Protein AF-A0A934BAA6-F1 (afdb_monomer)

Nearest PDB structures (foldseek):
  7cgo-assembly1_AO  TM=7.296E-01  e=4.699E-05  Salmonella enterica subsp. enterica serovar Typhimurium str. LT2
  7clr-assembly1_d  TM=7.150E-01  e=9.050E-05  Salmonella enterica subsp. enterica serovar Typhimurium
  7nvg-assembly1_W3  TM=7.263E-01  e=4.922E-04  Salmonella enterica subsp. enterica serovar Typhimurium

Solvent-accessible surface area (backbone atoms only — not comparable to full-atom values): 6559 Å² total; per-residue (Å²): 135,86,81,78,82,79,80,80,86,75,89,81,89,81,88,81,66,66,44,78,79,45,72,46,98,89,63,33,32,33,35,44,25,68,48,81,45,76,57,97,88,33,51,30,39,37,37,40,35,31,35,35,50,69,86,60,47,47,100,85,75,47,64,60,77,87,63,36,45,81,60,44,76,46,80,48,63,66,64,81,79,80,76,77,78,74,88,50,67,77,67,61,53,60,66,73,75,57,90,122

Sequence (100 aa):
SGKGDYESNRNINLELTAVVTEMLANGNLIIEGNRDVNVNGEKYTIKLSGIIRPIDINLDNEVQSTSIANANITLEGKGFLTRAGKRGWWHRIREVVWPF

pLDDT: mean 78.59, std 19.63, range [40.53, 97.56]

Mean predicted aligned error: 12.47 Å

Secondary structure (DSSP, 8-state):
------------------EEEEE-TTS-EEEEEEEEEEETTEEEEEEEEEEE-GGG--TTS---GGG-EEEEEEEEE--STTSSS-S-HHHHHHHHH---

Radius of gyration: 23.13 Å; Cα contacts (8 Å, |Δi|>4): 126; chains: 1; bounding box: 78×32×42 Å

Foldseek 3Di:
DDDPPPPPPDDDDDDWDWDFPDQDPVRKTWIKTWDWDADPNKIKIKIWIFIAHPVQQDPVRDHDPVRGHPIDIDIDIPDPPVPPPPPDPVVVVVVVPDPD

Structure (mmCIF, N/CA/C/O backbone):
data_AF-A0A934BAA6-F1
#
_entry.id   AF-A0A934BAA6-F1
#
loop_
_atom_site.group_PDB
_atom_site.id
_atom_site.type_symbol
_atom_site.label_atom_id
_atom_site.label_alt_id
_atom_site.label_comp_id
_atom_site.label_asym_id
_atom_site.label_entity_id
_atom_site.label_seq_id
_atom_site.pdbx_PDB_ins_code
_atom_site.Cartn_x
_atom_site.Cartn_y
_atom_site.Cartn_z
_atom_site.occupancy
_atom_site.B_iso_or_equiv
_atom_site.auth_seq_id
_atom_site.auth_comp_id
_atom_site.auth_asym_id
_atom_site.auth_atom_id
_atom_site.pdbx_PDB_model_num
ATOM 1 N N . SER A 1 1 ? 32.592 24.183 -11.578 1.00 40.53 1 SER A N 1
ATOM 2 C CA . SER A 1 1 ? 31.860 23.232 -10.722 1.00 40.53 1 SER A CA 1
ATOM 3 C C . SER A 1 1 ? 30.449 23.071 -11.252 1.00 40.53 1 SER A C 1
ATOM 5 O O . SER A 1 1 ? 29.625 23.943 -11.022 1.00 40.53 1 SER A O 1
ATOM 7 N N . GLY A 1 2 ? 30.192 22.034 -12.052 1.00 43.03 2 GLY A N 1
ATOM 8 C CA . GLY A 1 2 ? 28.853 21.765 -12.581 1.00 43.03 2 GLY A CA 1
ATOM 9 C C . GLY A 1 2 ? 28.024 21.050 -11.522 1.00 43.03 2 GLY A C 1
ATOM 10 O O . GLY A 1 2 ? 28.218 19.858 -11.307 1.00 43.03 2 GLY A O 1
ATOM 11 N N . LYS A 1 3 ? 27.153 21.778 -10.824 1.00 43.94 3 LYS A N 1
ATOM 12 C CA . LYS A 1 3 ? 26.106 21.168 -10.002 1.00 43.94 3 LYS A CA 1
ATOM 13 C C . LYS A 1 3 ? 24.980 20.765 -10.950 1.00 43.94 3 LYS A C 1
ATOM 15 O O . LYS A 1 3 ? 24.278 21.623 -11.469 1.00 43.94 3 LYS A O 1
ATOM 20 N N . GLY A 1 4 ? 24.902 19.477 -11.265 1.00 44.53 4 GLY A N 1
ATOM 21 C CA . GLY A 1 4 ? 23.752 18.898 -11.947 1.00 44.53 4 GLY A CA 1
ATOM 22 C C . GLY A 1 4 ? 22.730 18.493 -10.899 1.00 44.53 4 GLY A C 1
ATOM 23 O O . GLY A 1 4 ? 22.785 17.368 -10.412 1.00 44.53 4 GLY A O 1
ATOM 24 N N . ASP A 1 5 ? 21.842 19.410 -10.531 1.00 49.66 5 ASP A N 1
ATOM 25 C CA . ASP A 1 5 ? 20.633 19.079 -9.780 1.00 49.66 5 ASP A CA 1
ATOM 26 C C . ASP A 1 5 ? 19.653 18.411 -10.755 1.00 49.66 5 ASP A C 1
ATOM 28 O O . ASP A 1 5 ? 18.913 19.063 -11.487 1.00 49.66 5 ASP A O 1
ATOM 32 N N . TYR A 1 6 ? 19.723 17.081 -10.845 1.00 49.88 6 TYR A N 1
ATOM 33 C CA . TYR A 1 6 ? 18.760 16.279 -11.597 1.00 49.88 6 TYR A CA 1
ATOM 34 C C . TYR A 1 6 ? 17.538 16.008 -10.709 1.00 49.88 6 TYR A C 1
ATOM 36 O O . TYR A 1 6 ? 17.389 14.919 -10.157 1.00 49.88 6 TYR A O 1
ATOM 44 N N . GLU A 1 7 ? 16.650 16.992 -10.567 1.00 51.47 7 GLU A N 1
ATOM 45 C CA . GLU A 1 7 ? 15.307 16.756 -10.027 1.00 51.47 7 GLU A CA 1
ATOM 46 C C . GLU A 1 7 ? 14.435 16.098 -11.105 1.00 51.47 7 GLU A C 1
ATOM 48 O O . GLU A 1 7 ? 13.830 16.747 -11.957 1.00 51.47 7 GLU A O 1
ATOM 53 N N . SER A 1 8 ? 14.377 14.766 -11.095 1.00 57.66 8 SER A N 1
ATOM 54 C CA . SER A 1 8 ? 13.406 14.024 -11.900 1.00 57.66 8 SER A CA 1
ATOM 55 C C . SER A 1 8 ? 12.045 14.049 -11.202 1.00 57.66 8 SER A C 1
ATOM 57 O O . SER A 1 8 ? 11.720 13.131 -10.451 1.00 57.66 8 SER A O 1
ATOM 59 N N . ASN A 1 9 ? 11.226 15.068 -11.471 1.00 56.28 9 ASN A N 1
ATOM 60 C CA . ASN A 1 9 ? 9.846 15.112 -10.990 1.00 56.28 9 ASN A CA 1
ATOM 61 C C . ASN A 1 9 ? 8.981 14.113 -11.784 1.00 56.28 9 ASN A C 1
ATOM 63 O O . ASN A 1 9 ? 8.553 14.390 -12.907 1.00 56.28 9 ASN A O 1
ATOM 67 N N . ARG A 1 10 ? 8.784 12.907 -11.241 1.00 61.31 10 ARG A N 1
ATOM 68 C CA . ARG A 1 10 ? 7.996 11.845 -11.878 1.00 61.31 10 ARG A CA 1
ATOM 69 C C . ARG A 1 10 ? 6.658 11.715 -11.161 1.00 61.31 10 ARG A C 1
ATOM 71 O O . ARG A 1 10 ? 6.579 11.105 -10.101 1.00 61.31 10 ARG A O 1
ATOM 78 N N . ASN A 1 11 ? 5.607 12.262 -11.765 1.00 68.00 11 ASN A N 1
ATOM 79 C CA . ASN A 1 11 ? 4.239 12.063 -11.296 1.00 68.00 11 ASN A CA 1
ATOM 80 C C . ASN A 1 11 ? 3.784 10.647 -11.656 1.00 68.00 11 ASN A C 1
ATOM 82 O O . ASN A 1 11 ? 3.771 10.269 -12.828 1.00 68.00 11 ASN A O 1
ATOM 86 N N . ILE A 1 12 ? 3.435 9.862 -10.642 1.00 69.50 12 ILE A N 1
ATOM 87 C CA . ILE A 1 12 ? 2.998 8.475 -10.785 1.00 69.50 12 ILE A CA 1
ATOM 88 C C . ILE A 1 12 ? 1.565 8.400 -10.260 1.00 69.50 12 ILE A C 1
ATOM 90 O O . ILE A 1 12 ? 1.345 8.520 -9.060 1.00 69.50 12 ILE A O 1
ATOM 94 N N . ASN A 1 13 ? 0.599 8.222 -11.165 1.00 80.62 13 ASN A N 1
ATOM 95 C CA . ASN A 1 13 ? -0.793 7.948 -10.81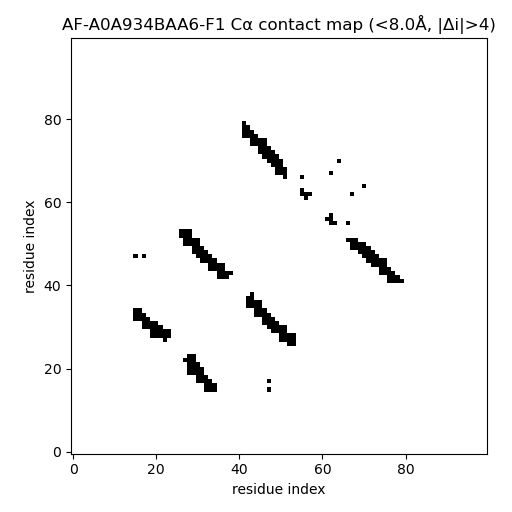2 1.00 80.62 13 ASN A CA 1
ATOM 96 C C . ASN A 1 13 ? -1.073 6.471 -11.083 1.00 80.62 13 ASN A C 1
ATOM 98 O O . ASN A 1 13 ? -0.990 6.036 -12.232 1.00 80.62 13 ASN A O 1
ATOM 102 N N . LEU A 1 14 ? -1.323 5.693 -10.033 1.00 81.19 14 LEU A N 1
ATOM 103 C CA . LEU A 1 14 ? -1.486 4.247 -10.123 1.00 81.19 14 LEU A CA 1
ATOM 104 C C . LEU A 1 14 ? -2.553 3.772 -9.148 1.00 81.19 14 LEU A C 1
ATOM 106 O O . LEU A 1 14 ? -2.607 4.217 -8.005 1.00 81.19 14 LEU A O 1
ATOM 110 N N . GLU A 1 15 ? -3.323 2.792 -9.598 1.00 88.56 15 GLU A N 1
ATOM 111 C CA . GLU A 1 15 ? -4.200 1.991 -8.754 1.00 88.56 15 GLU A CA 1
ATOM 112 C C . GLU A 1 15 ? -3.492 0.684 -8.403 1.00 88.56 15 GLU A C 1
ATOM 114 O O . GLU A 1 15 ? -2.845 0.055 -9.250 1.00 88.56 15 GLU A O 1
ATOM 119 N N . LEU A 1 16 ? -3.588 0.279 -7.141 1.00 90.44 16 LEU A N 1
ATOM 120 C CA . LEU A 1 16 ? -2.924 -0.900 -6.599 1.00 90.44 16 LEU A CA 1
ATOM 121 C C . LEU A 1 16 ? -3.960 -1.769 -5.901 1.00 90.44 16 LEU A C 1
ATOM 123 O O . LEU A 1 16 ? -4.820 -1.273 -5.182 1.00 90.44 16 LEU A O 1
ATOM 127 N N . THR A 1 17 ? -3.849 -3.076 -6.101 1.00 93.31 17 THR A N 1
ATOM 128 C CA . THR A 1 17 ? -4.665 -4.049 -5.379 1.00 93.31 17 THR A CA 1
ATOM 129 C C . THR A 1 17 ? -3.918 -4.439 -4.112 1.00 93.31 17 THR A C 1
ATOM 131 O O . THR A 1 17 ? -2.709 -4.680 -4.158 1.00 93.31 17 THR A O 1
ATOM 134 N N . ALA A 1 18 ? -4.630 -4.501 -2.993 1.00 94.75 18 ALA A N 1
ATOM 135 C CA . ALA A 1 18 ? -4.084 -4.900 -1.707 1.00 94.75 18 ALA A CA 1
ATOM 136 C C . ALA A 1 18 ? -4.951 -5.992 -1.079 1.00 94.75 18 ALA A C 1
ATOM 138 O O . ALA A 1 18 ? -6.123 -6.153 -1.422 1.00 94.75 18 ALA A O 1
ATOM 139 N N . VAL A 1 19 ? -4.357 -6.740 -0.161 1.00 96.12 19 VAL A N 1
ATOM 140 C CA . VAL A 1 19 ? -5.028 -7.737 0.665 1.00 96.12 19 VAL A CA 1
ATOM 141 C C . VAL A 1 19 ? -4.962 -7.306 2.120 1.00 96.12 19 VAL A C 1
ATOM 143 O O . VAL A 1 19 ? -4.003 -6.663 2.542 1.00 96.12 19 VAL A O 1
ATOM 146 N N . VAL A 1 20 ? -5.983 -7.666 2.891 1.00 96.81 20 VAL A N 1
ATOM 147 C CA . VAL A 1 20 ? -5.968 -7.490 4.344 1.00 96.81 20 VAL A CA 1
ATOM 148 C C . VAL A 1 20 ? -5.113 -8.598 4.947 1.00 96.81 20 VAL A C 1
ATOM 150 O O . VAL A 1 20 ? -5.398 -9.776 4.734 1.00 96.81 20 VAL A O 1
ATOM 153 N N . THR A 1 21 ? -4.071 -8.230 5.683 1.00 95.62 21 THR A N 1
ATOM 154 C CA . THR A 1 21 ? -3.148 -9.183 6.315 1.00 95.62 21 THR A CA 1
ATOM 155 C C . THR A 1 21 ? -3.461 -9.404 7.786 1.00 95.62 21 THR A C 1
ATOM 157 O O . THR A 1 21 ? -3.283 -10.511 8.289 1.00 95.62 21 THR A O 1
ATOM 160 N N . GLU A 1 22 ? -3.988 -8.384 8.465 1.00 94.88 22 GLU A N 1
ATOM 161 C CA . GLU A 1 22 ? -4.328 -8.447 9.884 1.00 94.88 22 GLU A CA 1
ATOM 162 C C . GLU A 1 22 ? -5.470 -7.481 10.230 1.00 94.88 22 GLU A C 1
ATOM 164 O O . GLU A 1 22 ? -5.636 -6.435 9.602 1.00 94.88 22 GLU A O 1
ATOM 169 N N . MET A 1 23 ? -6.241 -7.815 11.267 1.00 96.62 23 MET A N 1
ATOM 170 C CA . MET A 1 23 ? -7.164 -6.896 11.931 1.00 96.62 23 MET A CA 1
ATOM 171 C C . MET A 1 23 ? -6.594 -6.516 13.301 1.00 96.62 23 MET A C 1
ATOM 173 O O . MET A 1 23 ? -6.365 -7.374 14.150 1.00 96.62 23 MET A O 1
ATOM 177 N N . LEU A 1 24 ? -6.395 -5.220 13.520 1.00 95.88 24 LEU A N 1
ATOM 178 C CA . LEU A 1 24 ? -5.934 -4.658 14.784 1.00 95.88 24 LEU A CA 1
ATOM 179 C C . LEU A 1 24 ? -7.020 -4.764 15.863 1.00 95.88 24 LEU A C 1
ATOM 181 O O . LEU A 1 24 ? -8.214 -4.802 15.572 1.00 95.88 24 LEU A O 1
ATOM 185 N N . ALA A 1 25 ? -6.617 -4.709 17.136 1.00 95.81 25 ALA A N 1
ATOM 186 C CA . ALA A 1 25 ? -7.534 -4.801 18.281 1.00 95.81 25 ALA A CA 1
ATOM 187 C C . ALA A 1 25 ? -8.638 -3.721 18.303 1.00 95.81 25 ALA A C 1
ATOM 189 O O . ALA A 1 25 ? -9.672 -3.903 18.938 1.00 95.81 25 ALA A O 1
ATOM 190 N N . ASN A 1 26 ? -8.428 -2.596 17.615 1.00 94.81 26 ASN A N 1
ATOM 191 C CA . ASN A 1 26 ? -9.408 -1.517 17.470 1.00 94.81 26 ASN A CA 1
ATOM 192 C C . ASN A 1 26 ? -10.353 -1.692 16.262 1.00 94.81 26 ASN A C 1
ATOM 194 O O . ASN A 1 26 ? -11.185 -0.821 16.024 1.00 94.81 26 ASN A O 1
ATOM 198 N N . GLY A 1 27 ? -10.215 -2.777 15.493 1.00 94.69 27 GLY A N 1
ATOM 199 C CA . GLY A 1 27 ? -11.009 -3.070 14.298 1.00 94.69 27 GLY A CA 1
ATOM 200 C C . GLY A 1 27 ? -10.463 -2.482 12.993 1.00 94.69 27 GLY A C 1
ATOM 201 O O . GLY A 1 27 ? -11.060 -2.701 11.941 1.00 94.69 27 GLY A O 1
ATOM 202 N N . ASN A 1 28 ? -9.339 -1.758 13.025 1.00 97.12 28 ASN A N 1
ATOM 203 C CA . ASN A 1 28 ? -8.669 -1.312 11.802 1.00 97.12 28 ASN A CA 1
ATOM 204 C C . ASN A 1 28 ? -7.969 -2.481 11.105 1.00 97.12 28 ASN A C 1
ATOM 206 O O . ASN A 1 28 ? -7.614 -3.474 11.734 1.00 97.12 28 ASN A O 1
ATOM 210 N N . LEU A 1 29 ? -7.733 -2.343 9.807 1.00 97.50 29 LEU A N 1
ATOM 211 C CA . LEU A 1 29 ? -7.179 -3.399 8.970 1.00 97.50 29 LEU A CA 1
ATOM 212 C C . LEU A 1 29 ? -5.783 -3.005 8.506 1.00 97.50 29 LEU A C 1
ATOM 214 O O . LEU A 1 29 ? -5.596 -1.901 7.995 1.00 97.50 29 LEU A O 1
ATOM 218 N N . ILE A 1 30 ? -4.817 -3.905 8.660 1.00 96.94 30 ILE A N 1
ATOM 219 C CA . ILE A 1 30 ? -3.526 -3.797 7.986 1.00 96.94 30 ILE A CA 1
ATOM 220 C C . ILE A 1 30 ? -3.704 -4.333 6.571 1.00 96.94 30 ILE A C 1
ATOM 222 O O . ILE A 1 30 ? -4.238 -5.427 6.378 1.00 96.94 30 ILE A O 1
ATOM 2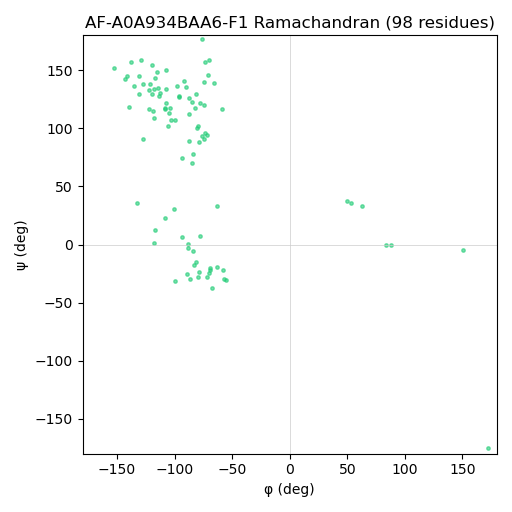26 N N . ILE A 1 31 ? -3.263 -3.552 5.591 1.00 96.75 31 ILE A N 1
ATOM 227 C CA . ILE A 1 31 ? -3.272 -3.938 4.186 1.00 96.75 31 ILE A CA 1
ATOM 228 C C . ILE A 1 31 ? -1.857 -4.009 3.637 1.00 96.75 31 ILE A C 1
ATOM 230 O O . ILE A 1 31 ? -1.009 -3.177 3.960 1.00 96.75 31 ILE A O 1
ATOM 234 N N . GLU A 1 32 ? -1.633 -4.978 2.758 1.00 96.44 32 GLU A N 1
ATOM 235 C CA . GLU A 1 32 ? -0.410 -5.104 1.977 1.00 96.44 32 GLU A CA 1
ATOM 236 C C . GLU A 1 32 ? -0.752 -5.426 0.523 1.00 96.44 32 GLU A C 1
ATOM 238 O O . GLU A 1 32 ? -1.620 -6.244 0.228 1.00 96.44 32 GLU A O 1
ATOM 243 N N . GLY A 1 33 ? -0.078 -4.769 -0.411 1.00 94.62 33 GLY A N 1
ATOM 244 C CA . GLY A 1 33 ? -0.269 -4.956 -1.842 1.00 94.62 33 GLY A CA 1
ATOM 245 C C . GLY A 1 33 ? 1.059 -4.901 -2.574 1.00 94.62 33 GLY A C 1
ATOM 246 O O . GLY A 1 33 ? 1.958 -4.143 -2.208 1.00 94.62 33 GLY A O 1
ATOM 247 N N . ASN A 1 34 ? 1.188 -5.698 -3.629 1.00 92.88 34 ASN A N 1
ATOM 248 C CA . ASN A 1 34 ? 2.307 -5.594 -4.553 1.00 92.88 34 ASN A CA 1
ATOM 249 C C . ASN A 1 34 ? 1.804 -5.569 -5.997 1.00 92.88 34 ASN A C 1
ATOM 251 O O . ASN A 1 34 ? 0.800 -6.195 -6.339 1.00 92.88 34 ASN A O 1
ATOM 255 N N . ARG A 1 35 ? 2.489 -4.802 -6.844 1.00 91.06 35 ARG A N 1
ATOM 256 C CA . ARG A 1 35 ? 2.233 -4.764 -8.281 1.00 91.06 35 ARG A CA 1
ATOM 257 C C . ARG A 1 35 ? 3.546 -4.695 -9.038 1.00 91.06 35 ARG A C 1
ATOM 259 O O . ARG A 1 35 ? 4.284 -3.716 -8.931 1.00 91.06 35 ARG A O 1
ATOM 266 N N . ASP A 1 36 ? 3.792 -5.716 -9.844 1.00 90.56 36 ASP A N 1
ATOM 267 C CA . ASP A 1 36 ? 4.892 -5.722 -10.796 1.00 90.56 36 ASP A CA 1
ATOM 268 C C . ASP A 1 36 ? 4.457 -5.032 -12.089 1.00 90.56 36 ASP A C 1
ATOM 270 O O . ASP A 1 36 ? 3.486 -5.429 -12.735 1.00 90.56 36 ASP A O 1
ATOM 274 N N . VAL A 1 37 ? 5.189 -3.995 -12.485 1.00 88.19 37 VAL A N 1
ATOM 275 C CA . VAL A 1 37 ? 4.992 -3.283 -13.747 1.00 88.19 37 VAL A CA 1
ATOM 276 C C . VAL A 1 37 ? 6.265 -3.343 -14.579 1.00 88.19 37 VAL A C 1
ATOM 278 O O . VAL A 1 37 ? 7.379 -3.199 -14.078 1.00 88.19 37 VAL A O 1
ATOM 281 N N . ASN A 1 38 ? 6.107 -3.575 -15.879 1.00 86.75 38 ASN A N 1
ATOM 282 C CA . ASN A 1 38 ? 7.205 -3.520 -16.834 1.00 86.75 38 ASN A CA 1
ATOM 283 C C . ASN A 1 38 ? 7.032 -2.273 -17.695 1.00 86.75 38 ASN A C 1
ATOM 285 O O . ASN A 1 38 ? 6.049 -2.155 -18.424 1.00 86.75 38 ASN A O 1
ATOM 289 N N . VAL A 1 39 ? 7.981 -1.347 -17.600 1.00 82.56 39 VAL A N 1
ATOM 290 C CA . VAL A 1 39 ? 7.968 -0.098 -18.360 1.00 82.56 39 VAL A CA 1
ATOM 291 C C . VAL A 1 39 ? 9.247 -0.044 -19.177 1.00 82.56 39 VAL A C 1
ATOM 293 O O . VAL A 1 39 ? 10.339 -0.010 -18.621 1.00 82.56 39 VAL A O 1
ATOM 296 N N . ASN A 1 40 ? 9.122 -0.051 -20.506 1.00 82.12 40 ASN A N 1
ATOM 297 C CA . ASN A 1 40 ? 10.256 0.032 -21.435 1.00 82.12 40 ASN A CA 1
ATOM 298 C C . ASN A 1 40 ? 11.360 -1.018 -21.185 1.00 82.12 40 ASN A C 1
ATOM 300 O O . ASN A 1 40 ? 12.544 -0.742 -21.367 1.00 82.12 40 ASN A O 1
ATOM 304 N N . GLY A 1 41 ? 10.983 -2.231 -20.768 1.00 80.94 41 GLY A N 1
ATOM 305 C CA . GLY A 1 41 ? 11.926 -3.318 -20.492 1.00 80.94 41 GLY A CA 1
ATOM 306 C C . GLY A 1 41 ? 12.556 -3.270 -19.099 1.00 80.94 41 GLY A C 1
ATOM 307 O O . GLY A 1 41 ? 13.330 -4.164 -18.755 1.00 80.94 41 GLY A O 1
ATOM 308 N N . GLU A 1 42 ? 12.212 -2.277 -18.282 1.00 78.19 42 GLU A N 1
ATOM 309 C CA . GLU A 1 42 ? 12.585 -2.209 -16.875 1.00 78.19 42 GLU A CA 1
ATOM 310 C C . GLU A 1 42 ? 11.451 -2.754 -16.009 1.00 78.19 42 GLU A C 1
ATOM 312 O O . GLU A 1 42 ? 10.294 -2.343 -16.124 1.00 78.19 42 GLU A O 1
ATOM 317 N N . LYS A 1 43 ? 11.791 -3.701 -15.130 1.00 86.38 43 LYS A N 1
ATOM 318 C CA . LYS A 1 43 ? 10.854 -4.235 -14.142 1.00 86.38 43 LYS A CA 1
ATOM 319 C C . LYS A 1 43 ? 10.889 -3.369 -12.893 1.00 86.38 43 LYS A C 1
ATOM 321 O O . LYS A 1 43 ? 11.954 -3.190 -12.294 1.00 86.38 43 LYS A O 1
ATOM 326 N N . TYR A 1 44 ? 9.712 -2.908 -12.507 1.00 86.69 44 TYR A N 1
ATOM 327 C CA . TYR A 1 44 ? 9.458 -2.208 -11.265 1.00 86.69 44 TYR A CA 1
ATOM 328 C C . TYR A 1 44 ? 8.477 -3.024 -10.431 1.00 86.69 44 TYR A C 1
ATOM 330 O O . TYR A 1 44 ? 7.454 -3.470 -10.940 1.00 86.69 44 TYR A O 1
ATOM 338 N N . THR A 1 45 ? 8.775 -3.187 -9.155 1.00 90.25 45 THR A N 1
ATOM 339 C CA . THR A 1 45 ? 7.872 -3.758 -8.163 1.00 90.25 45 THR A CA 1
ATOM 340 C C . THR A 1 45 ? 7.430 -2.626 -7.255 1.00 90.25 45 THR A C 1
ATOM 342 O O . THR A 1 45 ? 8.246 -1.991 -6.589 1.00 90.25 45 THR A O 1
ATOM 345 N N . ILE A 1 46 ? 6.134 -2.346 -7.247 1.00 91.38 46 ILE A N 1
ATOM 346 C CA . ILE A 1 46 ? 5.528 -1.377 -6.340 1.00 91.38 46 ILE A CA 1
ATOM 347 C C . ILE A 1 46 ? 4.979 -2.151 -5.157 1.00 91.38 46 ILE A C 1
ATOM 349 O O . ILE A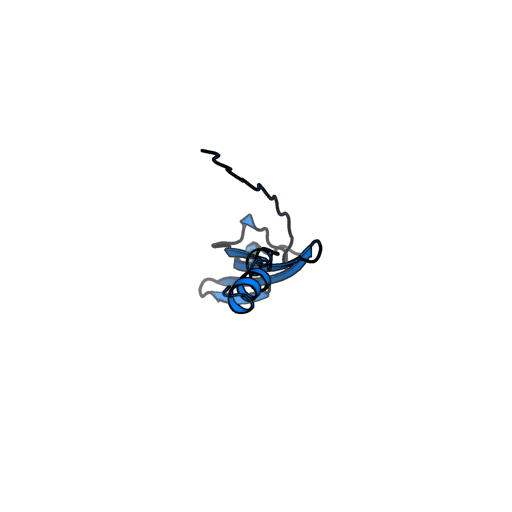 1 46 ? 4.212 -3.093 -5.347 1.00 91.38 46 ILE A O 1
ATOM 353 N N . LYS A 1 47 ? 5.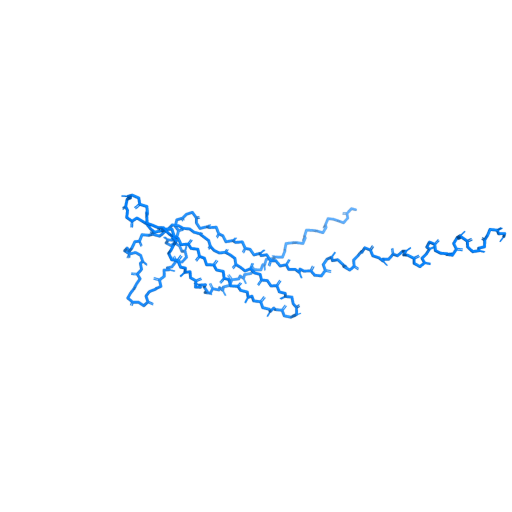361 -1.755 -3.949 1.00 93.00 47 LYS A N 1
ATOM 354 C CA . LYS A 1 47 ? 4.838 -2.299 -2.698 1.00 93.00 47 LYS A CA 1
ATOM 355 C C . LYS A 1 47 ? 4.068 -1.207 -1.978 1.00 93.00 47 LYS A C 1
ATOM 357 O O . LYS A 1 47 ? 4.550 -0.081 -1.887 1.00 93.00 47 LYS A O 1
ATOM 362 N N . LEU A 1 48 ? 2.891 -1.557 -1.486 1.00 94.31 48 LEU A N 1
ATOM 363 C CA . LEU A 1 48 ? 2.041 -0.722 -0.653 1.00 94.31 48 LEU A CA 1
ATOM 364 C C . LEU A 1 48 ? 1.805 -1.462 0.660 1.00 94.31 48 LEU A C 1
ATOM 366 O O . LEU A 1 48 ? 1.427 -2.631 0.639 1.00 94.31 48 LEU A O 1
ATOM 370 N N . SER A 1 49 ? 1.962 -0.775 1.781 1.00 95.88 49 SER A N 1
ATOM 371 C CA . SER A 1 49 ? 1.426 -1.220 3.062 1.00 95.88 49 SER A CA 1
ATOM 372 C C . SER A 1 49 ? 0.818 -0.053 3.823 1.00 95.88 49 SER A C 1
ATOM 374 O O . SER A 1 49 ? 1.135 1.110 3.565 1.00 95.88 49 SER A O 1
ATOM 376 N N . GLY A 1 50 ? -0.095 -0.344 4.740 1.00 96.44 50 GLY A N 1
ATOM 377 C CA . GLY A 1 50 ? -0.719 0.687 5.557 1.00 96.44 50 GLY A CA 1
ATOM 378 C C . GLY A 1 50 ? -1.858 0.153 6.402 1.00 96.44 50 GLY A C 1
ATOM 379 O O . GLY A 1 50 ? -2.125 -1.047 6.434 1.00 96.44 50 GLY A O 1
ATOM 380 N N . ILE A 1 51 ? -2.527 1.067 7.097 1.00 97.56 51 ILE A N 1
ATOM 381 C CA . ILE A 1 51 ? -3.661 0.762 7.965 1.00 97.56 51 ILE A CA 1
ATOM 382 C C . ILE A 1 51 ? -4.881 1.514 7.444 1.00 97.56 51 ILE A C 1
ATOM 384 O O . ILE A 1 51 ? -4.828 2.725 7.243 1.00 97.56 51 ILE A O 1
ATOM 388 N N . ILE A 1 52 ? -5.993 0.812 7.264 1.00 97.50 52 ILE A N 1
ATOM 389 C CA . ILE A 1 52 ? -7.267 1.394 6.832 1.00 97.50 52 ILE A CA 1
ATOM 390 C C . ILE A 1 52 ? -8.345 1.160 7.885 1.00 97.50 52 ILE A C 1
ATOM 392 O O . ILE A 1 52 ? -8.292 0.200 8.660 1.00 97.50 52 ILE A O 1
ATOM 396 N N . ARG A 1 53 ? -9.352 2.033 7.913 1.00 97.31 53 ARG A N 1
ATOM 397 C CA . ARG A 1 53 ? -10.565 1.801 8.702 1.00 97.31 53 ARG A CA 1
ATOM 398 C C . ARG A 1 53 ? -11.593 1.104 7.808 1.00 97.31 53 ARG A C 1
ATOM 400 O O . ARG A 1 53 ? -11.738 1.514 6.658 1.00 97.31 53 ARG A O 1
ATOM 407 N N . PRO A 1 54 ? -12.370 0.132 8.315 1.00 95.38 54 PRO A N 1
ATOM 408 C CA . PRO A 1 54 ? -13.401 -0.533 7.515 1.00 95.38 54 PRO A CA 1
ATOM 409 C C . PRO A 1 54 ? -14.427 0.426 6.888 1.00 95.38 54 PRO A C 1
ATOM 411 O O . PRO A 1 54 ? -14.931 0.155 5.808 1.00 95.38 54 PRO A O 1
ATOM 414 N N . ILE A 1 55 ? -14.709 1.562 7.538 1.00 95.81 55 ILE A N 1
ATOM 415 C CA . ILE A 1 55 ? -15.649 2.585 7.047 1.00 95.81 55 ILE A CA 1
ATOM 416 C C . ILE A 1 55 ? -15.147 3.346 5.809 1.00 95.81 55 ILE A C 1
ATOM 418 O O . ILE A 1 55 ? -15.949 3.949 5.104 1.00 95.81 55 ILE A O 1
ATOM 422 N N . ASP A 1 56 ? -13.836 3.333 5.547 1.00 96.25 56 ASP A N 1
ATOM 423 C CA . ASP A 1 56 ? -13.248 4.000 4.380 1.00 96.25 56 ASP A CA 1
ATOM 424 C C . ASP A 1 56 ? -13.311 3.124 3.113 1.00 96.25 56 ASP A C 1
ATOM 426 O O . ASP A 1 56 ? -12.944 3.593 2.036 1.00 96.25 56 ASP A O 1
ATOM 430 N N . ILE A 1 57 ? -13.762 1.867 3.233 1.00 95.56 57 ILE A N 1
ATOM 431 C CA . ILE A 1 57 ? -13.973 0.948 2.110 1.00 95.56 57 ILE A CA 1
ATOM 432 C C . ILE A 1 57 ? -15.335 1.258 1.487 1.00 95.56 57 ILE A C 1
ATOM 434 O O . ILE A 1 57 ? -16.370 1.139 2.147 1.00 95.56 57 ILE A O 1
ATOM 438 N N . ASN A 1 58 ? -15.341 1.674 0.221 1.00 95.69 58 ASN A N 1
ATOM 439 C CA . ASN A 1 58 ? -16.583 1.957 -0.496 1.00 95.69 58 ASN A CA 1
ATOM 440 C C . ASN A 1 58 ? -17.307 0.661 -0.931 1.00 95.69 58 ASN A C 1
ATOM 442 O O . ASN A 1 58 ? -16.817 -0.452 -0.743 1.00 95.69 58 ASN A O 1
ATOM 446 N N . LEU A 1 59 ? -18.491 0.806 -1.537 1.00 96.00 59 LEU A N 1
ATOM 447 C CA . LEU A 1 59 ? -19.302 -0.328 -2.010 1.00 96.00 59 LEU A CA 1
ATOM 448 C C . LEU A 1 59 ? -18.619 -1.152 -3.116 1.00 96.00 59 LEU A C 1
ATOM 450 O O . LEU A 1 59 ? -18.973 -2.313 -3.313 1.00 96.00 59 LEU A O 1
ATOM 454 N N . ASP A 1 60 ? -17.627 -0.570 -3.785 1.00 96.31 60 ASP A N 1
ATOM 455 C CA . ASP A 1 60 ? -16.840 -1.189 -4.849 1.00 96.31 60 ASP A CA 1
ATOM 456 C C . ASP A 1 60 ? -15.537 -1.836 -4.324 1.00 96.31 60 ASP A C 1
ATOM 458 O O . ASP A 1 60 ? -14.745 -2.365 -5.101 1.00 96.31 60 ASP A O 1
ATOM 462 N N . ASN A 1 61 ? -15.334 -1.882 -2.998 1.00 93.88 61 ASN A N 1
ATOM 463 C CA . ASN A 1 61 ? -14.118 -2.361 -2.318 1.00 93.88 61 ASN A CA 1
ATOM 464 C C . ASN A 1 61 ? -12.850 -1.545 -2.619 1.00 93.88 61 ASN A C 1
ATOM 466 O O . ASN A 1 61 ? -11.737 -2.076 -2.628 1.00 93.88 61 ASN A O 1
ATOM 470 N N . GLU A 1 62 ? -13.007 -0.244 -2.823 1.00 95.25 62 GLU A N 1
ATOM 471 C CA . GLU A 1 62 ? -11.909 0.690 -3.042 1.00 95.25 62 GLU A CA 1
ATOM 472 C C . GLU A 1 62 ? -11.699 1.588 -1.822 1.00 95.25 62 GLU A C 1
ATOM 474 O O . GLU A 1 62 ? -12.630 1.924 -1.085 1.00 95.25 62 GLU A O 1
ATOM 479 N N . VAL A 1 63 ? -10.447 2.008 -1.634 1.00 95.19 63 VAL A N 1
ATOM 480 C CA . VAL A 1 63 ? -10.032 2.937 -0.581 1.00 95.19 63 VAL A CA 1
ATOM 481 C C . VAL A 1 63 ? -9.187 4.029 -1.216 1.00 95.19 63 VAL A C 1
ATOM 483 O O . VAL A 1 63 ? -8.226 3.742 -1.933 1.00 95.19 63 VAL A O 1
ATOM 486 N N . GLN A 1 64 ? -9.517 5.291 -0.939 1.00 94.44 64 GLN A N 1
ATOM 487 C CA . GLN A 1 64 ? -8.683 6.401 -1.391 1.00 94.44 64 GLN A CA 1
ATOM 488 C C . GLN A 1 64 ? -7.318 6.356 -0.703 1.00 94.44 64 GLN A C 1
ATOM 490 O O . GLN A 1 64 ? -7.225 6.141 0.504 1.00 94.44 64 GLN A O 1
ATOM 495 N N . SER A 1 65 ? -6.256 6.637 -1.456 1.00 91.38 65 SER A N 1
ATOM 496 C CA . SER A 1 65 ? -4.883 6.664 -0.935 1.00 91.38 65 SER A CA 1
ATOM 497 C C . SER A 1 65 ? -4.698 7.632 0.240 1.00 91.38 65 SER A C 1
ATOM 499 O O . SER A 1 65 ? -3.894 7.371 1.130 1.00 91.38 65 SER A O 1
ATOM 501 N N . THR A 1 66 ? -5.479 8.713 0.286 1.00 93.88 66 THR A N 1
ATOM 502 C CA . THR A 1 66 ? -5.519 9.698 1.381 1.00 93.88 66 THR A CA 1
ATOM 503 C C . THR A 1 66 ? -6.124 9.158 2.676 1.00 93.88 66 THR A C 1
ATOM 505 O O . THR A 1 66 ? -5.834 9.689 3.746 1.00 93.88 66 THR A O 1
ATOM 508 N N . SER A 1 67 ? -6.935 8.102 2.598 1.00 95.25 67 SER A N 1
ATOM 509 C CA . SER A 1 67 ? -7.566 7.448 3.749 1.00 95.25 67 SER A CA 1
ATOM 510 C C . SER A 1 67 ? -6.695 6.345 4.365 1.00 95.25 67 SER A C 1
ATOM 512 O O . SER A 1 67 ? -7.077 5.756 5.375 1.00 95.25 67 SER A O 1
ATOM 514 N N . ILE A 1 68 ? -5.523 6.054 3.788 1.00 95.81 68 ILE A N 1
ATOM 515 C CA . ILE A 1 68 ? -4.599 5.034 4.295 1.00 95.81 68 ILE A CA 1
ATOM 516 C C . ILE A 1 68 ? -3.666 5.668 5.332 1.00 95.81 68 ILE A C 1
ATOM 518 O O . ILE A 1 68 ? -2.798 6.482 5.013 1.00 95.81 68 ILE A O 1
ATOM 522 N N . ALA A 1 69 ? -3.811 5.266 6.592 1.00 96.19 69 ALA A N 1
ATOM 523 C CA . ALA A 1 69 ? -2.922 5.688 7.664 1.00 96.19 69 ALA A CA 1
ATOM 524 C C . ALA A 1 69 ? -1.568 4.972 7.561 1.00 96.19 69 ALA A C 1
ATOM 526 O O . ALA A 1 69 ? -1.503 3.773 7.282 1.00 96.19 69 ALA A O 1
ATOM 527 N N . ASN A 1 70 ? -0.482 5.708 7.826 1.00 94.25 70 ASN A N 1
ATOM 528 C CA . ASN A 1 70 ? 0.897 5.213 7.735 1.00 94.25 70 ASN A CA 1
ATOM 529 C C . ASN A 1 70 ? 1.201 4.503 6.404 1.00 94.25 70 ASN A C 1
ATOM 531 O O . ASN A 1 70 ? 1.913 3.500 6.386 1.00 94.25 70 ASN A O 1
ATOM 535 N N . ALA A 1 71 ? 0.649 5.015 5.299 1.00 93.75 71 ALA A N 1
ATOM 536 C CA . ALA A 1 71 ? 0.874 4.457 3.975 1.00 93.75 71 ALA A CA 1
ATOM 537 C C . ALA A 1 71 ? 2.374 4.456 3.636 1.00 93.75 71 ALA A C 1
ATOM 539 O O . ALA A 1 71 ? 3.002 5.511 3.524 1.00 93.75 71 ALA A O 1
ATOM 540 N N . ASN A 1 72 ? 2.945 3.268 3.455 1.00 92.56 72 ASN A N 1
ATOM 541 C CA . ASN A 1 72 ? 4.285 3.082 2.927 1.00 92.56 72 ASN A CA 1
ATOM 542 C C . ASN A 1 72 ? 4.175 2.613 1.479 1.00 92.56 72 ASN A C 1
ATOM 544 O O . ASN A 1 72 ? 3.624 1.549 1.205 1.00 92.56 72 ASN A O 1
ATOM 548 N N . ILE A 1 73 ? 4.698 3.417 0.557 1.00 90.69 73 ILE A N 1
ATOM 549 C CA . ILE A 1 73 ? 4.740 3.080 -0.863 1.00 90.69 73 ILE A CA 1
ATOM 550 C C . ILE A 1 73 ? 6.199 3.041 -1.280 1.00 90.69 73 ILE A C 1
ATOM 552 O O . ILE A 1 73 ? 6.888 4.060 -1.269 1.00 90.69 73 ILE A O 1
ATOM 556 N N . THR A 1 74 ? 6.663 1.855 -1.658 1.00 89.06 74 THR A N 1
ATOM 557 C CA . THR A 1 74 ? 8.029 1.643 -2.127 1.00 89.06 74 THR A CA 1
ATOM 558 C C . THR A 1 74 ? 8.006 1.244 -3.594 1.00 89.06 74 THR A C 1
ATOM 560 O O . THR A 1 74 ? 7.318 0.301 -3.982 1.00 89.06 74 THR A O 1
ATOM 563 N N . LEU A 1 75 ? 8.779 1.956 -4.414 1.00 86.44 75 LEU A N 1
ATOM 564 C CA . LEU A 1 75 ? 9.017 1.618 -5.813 1.00 86.44 75 LEU A CA 1
ATOM 565 C C . LEU A 1 75 ? 10.411 1.0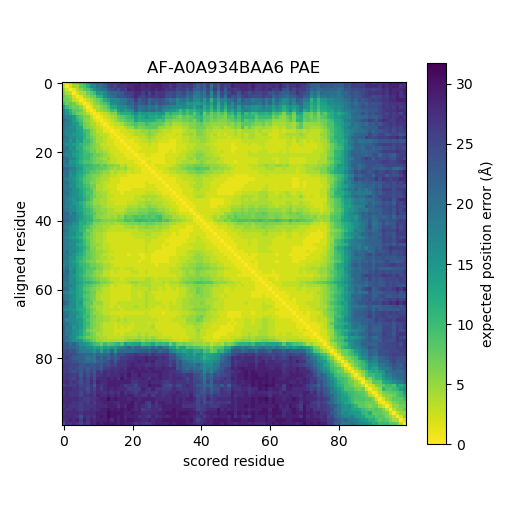00 -5.947 1.00 86.44 75 LEU A C 1
ATOM 567 O O . LEU A 1 75 ? 11.421 1.697 -5.867 1.00 86.44 75 LEU A O 1
ATOM 571 N N . GLU A 1 76 ? 10.471 -0.306 -6.176 1.00 85.62 76 GLU A N 1
ATOM 572 C CA . GLU A 1 76 ? 11.715 -1.042 -6.392 1.00 85.62 76 GLU A CA 1
ATOM 573 C C . GLU A 1 76 ? 11.916 -1.271 -7.893 1.00 85.62 76 GLU A C 1
ATOM 575 O O . GLU A 1 76 ? 11.230 -2.082 -8.504 1.00 85.62 76 GLU A O 1
ATOM 580 N N . GLY A 1 77 ? 12.851 -0.557 -8.520 1.00 77.06 77 GLY A N 1
ATOM 581 C CA . GLY A 1 77 ? 13.190 -0.738 -9.935 1.00 77.06 77 GLY A CA 1
ATOM 582 C C . GLY A 1 77 ? 14.539 -1.421 -10.122 1.00 77.06 77 GLY A C 1
ATOM 583 O O . GLY A 1 77 ? 15.536 -1.001 -9.536 1.00 77.06 77 GLY A O 1
ATOM 584 N N . LYS A 1 78 ? 14.621 -2.423 -11.005 1.00 63.56 78 LYS A N 1
ATOM 585 C CA . LYS A 1 78 ? 15.915 -2.906 -11.524 1.00 63.56 78 LYS A CA 1
ATOM 586 C C . LYS A 1 78 ? 16.344 -2.032 -12.706 1.00 63.56 78 LYS A C 1
ATOM 588 O O . LYS A 1 78 ? 16.296 -2.469 -13.851 1.00 63.56 78 LYS A O 1
ATOM 593 N N . GLY A 1 79 ? 16.719 -0.785 -12.427 1.0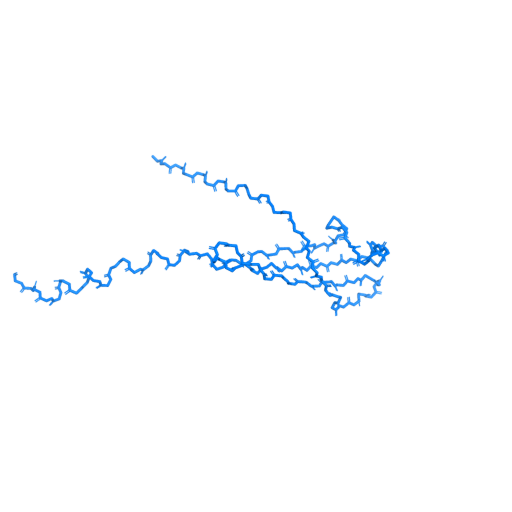0 51.44 79 GLY A N 1
ATOM 594 C CA . GLY A 1 79 ? 17.220 0.144 -13.441 1.00 51.44 79 GLY A CA 1
ATOM 595 C C . GLY A 1 79 ? 18.617 -0.236 -13.939 1.00 51.44 79 GLY A C 1
ATOM 596 O O . GLY A 1 79 ? 19.460 -0.715 -13.177 1.00 51.44 79 GLY A O 1
ATOM 597 N N . PHE A 1 80 ? 18.883 0.017 -15.221 1.00 45.78 80 PHE A N 1
ATOM 598 C CA . PHE A 1 80 ? 20.142 -0.230 -15.944 1.00 45.78 80 PHE A CA 1
ATOM 599 C C . PHE A 1 80 ? 21.384 0.559 -15.438 1.00 45.78 80 PHE A C 1
ATOM 601 O O . PHE A 1 80 ? 22.296 0.848 -16.214 1.00 45.78 80 PHE A O 1
ATOM 608 N N . LEU A 1 81 ? 21.515 0.856 -14.140 1.00 45.03 81 LEU A N 1
ATOM 609 C CA . LEU A 1 81 ? 22.737 1.437 -13.556 1.00 45.03 81 LEU A CA 1
ATOM 610 C C . LEU A 1 81 ? 23.870 0.419 -13.330 1.00 45.03 81 LEU A C 1
ATOM 612 O O . LEU A 1 81 ? 24.927 0.775 -12.819 1.00 45.03 81 LEU A O 1
ATOM 616 N N . THR A 1 82 ? 23.735 -0.829 -13.787 1.00 44.97 82 THR A N 1
ATOM 617 C CA . THR A 1 82 ? 24.866 -1.779 -13.865 1.00 44.97 82 THR A CA 1
ATOM 618 C C . THR A 1 82 ? 25.446 -1.894 -15.280 1.00 44.97 82 THR A C 1
ATOM 620 O O . THR A 1 82 ? 25.987 -2.930 -15.655 1.00 44.97 82 THR A O 1
ATOM 623 N N . ARG A 1 83 ? 25.391 -0.827 -16.092 1.00 47.41 83 ARG A N 1
ATOM 624 C CA . ARG A 1 83 ? 26.193 -0.733 -17.333 1.00 47.41 83 ARG A CA 1
ATOM 625 C C . ARG A 1 83 ? 27.354 0.270 -17.247 1.00 47.41 83 ARG A C 1
ATOM 627 O O . ARG A 1 83 ? 27.865 0.704 -18.273 1.00 47.41 83 ARG A O 1
ATOM 634 N N . ALA A 1 84 ? 27.824 0.584 -16.036 1.00 48.91 84 ALA A N 1
ATOM 635 C CA . ALA A 1 84 ? 29.009 1.424 -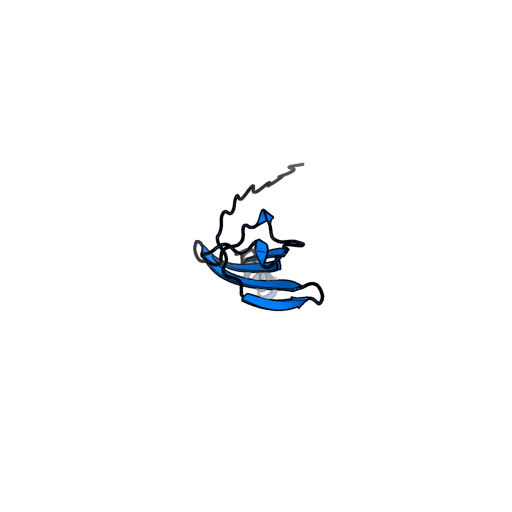15.801 1.00 48.91 84 ALA A CA 1
ATOM 636 C C . ALA A 1 84 ? 30.177 0.704 -15.084 1.00 48.91 84 ALA A C 1
ATOM 638 O O . ALA A 1 84 ? 31.121 1.357 -14.660 1.00 48.91 84 ALA A O 1
ATOM 639 N N . GLY A 1 85 ? 30.152 -0.632 -14.962 1.00 46.19 85 GLY A N 1
ATOM 640 C CA . GLY A 1 85 ? 31.123 -1.384 -14.142 1.00 46.19 85 GLY A CA 1
ATOM 641 C C . GLY A 1 85 ? 32.037 -2.389 -14.855 1.00 46.19 85 GLY A C 1
ATOM 642 O O . GLY A 1 85 ? 32.831 -3.046 -14.193 1.00 46.19 85 GLY A O 1
ATOM 643 N N . LYS A 1 86 ? 31.960 -2.555 -16.182 1.00 47.19 86 LYS A N 1
ATOM 644 C CA . LYS A 1 86 ? 32.952 -3.355 -16.937 1.00 47.19 86 LYS A CA 1
ATOM 645 C C . LYS A 1 86 ? 33.460 -2.644 -18.194 1.00 47.19 86 LYS A C 1
ATOM 647 O O . LYS A 1 86 ? 33.799 -3.274 -19.190 1.00 47.19 86 LYS A O 1
ATOM 652 N N . ARG A 1 87 ? 33.603 -1.316 -18.129 1.00 50.84 87 ARG A N 1
ATOM 653 C CA . ARG A 1 87 ? 34.669 -0.641 -18.882 1.00 50.84 87 ARG A CA 1
ATOM 654 C C . ARG A 1 87 ? 35.982 -0.997 -18.178 1.00 50.84 87 ARG A C 1
ATOM 656 O O . ARG A 1 87 ? 36.306 -0.371 -17.181 1.00 50.84 87 ARG A O 1
ATOM 663 N N . GLY A 1 88 ? 36.692 -2.036 -18.625 1.00 51.31 88 GLY A N 1
ATOM 664 C CA . GLY A 1 88 ? 38.081 -2.224 -18.177 1.00 51.31 88 GLY A CA 1
ATOM 665 C C . GLY A 1 88 ? 38.663 -3.632 -18.083 1.00 51.31 88 GLY A C 1
ATOM 666 O O . GLY A 1 88 ? 39.858 -3.721 -17.834 1.00 51.31 88 GLY A O 1
ATOM 667 N N . TRP A 1 89 ? 37.929 -4.730 -18.310 1.00 52.56 89 TRP A N 1
ATOM 668 C CA . TRP A 1 89 ? 38.619 -6.036 -18.335 1.00 52.56 89 TRP A CA 1
ATOM 669 C C . TRP A 1 89 ? 39.555 -6.158 -19.550 1.00 52.56 89 TRP A C 1
ATOM 671 O O . TRP A 1 89 ? 40.684 -6.615 -19.413 1.00 52.56 89 TRP A O 1
ATOM 681 N N . TRP A 1 90 ? 39.147 -5.618 -20.704 1.00 52.41 90 TRP A N 1
ATOM 682 C CA . TRP A 1 90 ? 39.974 -5.581 -21.914 1.00 52.41 90 TRP A CA 1
ATOM 683 C C . TRP A 1 90 ? 41.172 -4.620 -21.842 1.00 52.41 90 TRP A C 1
ATOM 685 O O . TRP A 1 90 ? 42.162 -4.850 -22.527 1.00 52.41 90 TRP A O 1
ATOM 695 N N . HIS A 1 91 ? 41.133 -3.573 -21.004 1.00 54.28 91 HIS A N 1
ATOM 696 C CA . HIS A 1 91 ? 42.286 -2.668 -20.853 1.00 54.28 91 HIS A CA 1
ATOM 697 C C . HIS A 1 91 ? 43.379 -3.272 -19.956 1.00 54.28 91 HIS A C 1
ATOM 699 O O . HIS A 1 91 ? 44.546 -2.933 -20.114 1.00 54.28 91 HIS A O 1
ATOM 705 N N . ARG A 1 92 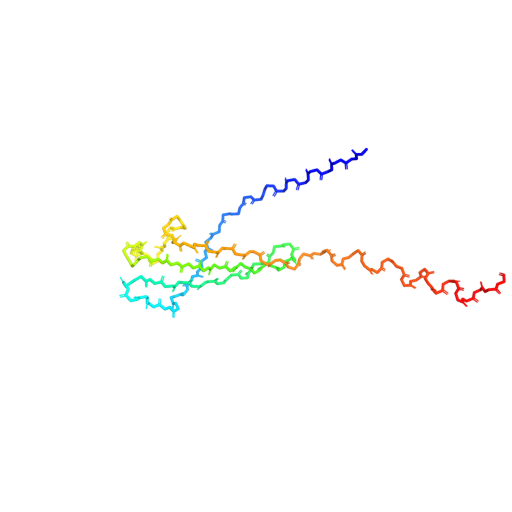? 43.022 -4.213 -19.06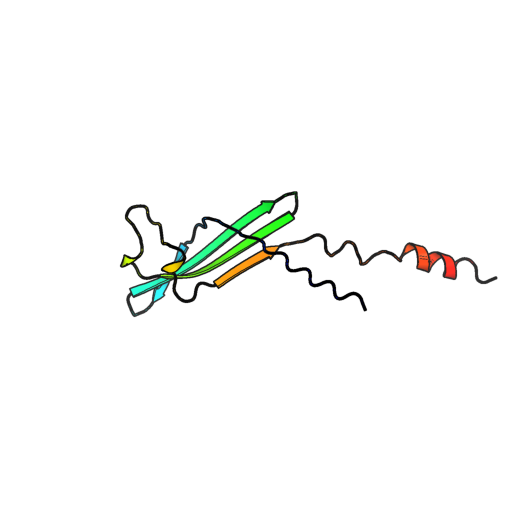6 1.00 54.00 92 ARG A N 1
ATOM 706 C CA . ARG A 1 92 ? 43.959 -4.866 -18.135 1.00 54.00 92 ARG A CA 1
ATOM 707 C C . ARG A 1 92 ? 44.734 -6.037 -18.752 1.00 54.00 92 ARG A C 1
ATOM 709 O O . ARG A 1 92 ? 45.759 -6.427 -18.214 1.00 54.00 92 ARG A O 1
ATOM 716 N N . ILE A 1 93 ? 44.279 -6.582 -19.886 1.00 57.16 93 ILE A N 1
ATOM 717 C CA . ILE A 1 93 ? 44.993 -7.665 -20.592 1.00 57.16 93 ILE A CA 1
ATOM 718 C C . ILE A 1 93 ? 46.164 -7.109 -21.422 1.00 57.16 93 ILE A C 1
ATOM 720 O O . ILE A 1 93 ? 47.168 -7.792 -21.605 1.00 57.16 93 ILE A O 1
ATOM 724 N N . ARG A 1 94 ? 46.088 -5.853 -21.882 1.00 56.16 94 ARG A N 1
ATOM 725 C CA . ARG A 1 94 ? 47.129 -5.274 -22.745 1.00 56.16 94 ARG A CA 1
ATOM 726 C C . ARG A 1 94 ? 48.447 -4.979 -22.013 1.00 56.16 94 ARG A C 1
ATOM 728 O O . ARG A 1 94 ? 49.487 -5.055 -22.648 1.00 56.16 94 ARG A O 1
ATOM 735 N N . GLU A 1 95 ? 48.427 -4.716 -20.705 1.00 57.16 95 GLU A N 1
ATOM 736 C CA . GLU A 1 95 ? 49.658 -4.496 -19.917 1.00 57.16 95 GLU A CA 1
ATOM 737 C C . GLU A 1 95 ? 50.359 -5.791 -19.475 1.00 57.16 95 GLU A C 1
ATOM 739 O O . GLU A 1 95 ? 51.521 -5.750 -19.092 1.00 57.16 95 GLU A O 1
ATOM 744 N N . VAL A 1 96 ? 49.692 -6.949 -19.543 1.00 60.22 96 VAL A N 1
ATOM 745 C CA . VAL A 1 96 ? 50.306 -8.239 -19.166 1.00 60.22 96 VAL A CA 1
ATOM 746 C C . VAL A 1 96 ? 51.006 -8.905 -20.352 1.00 60.22 96 VAL A C 1
ATOM 748 O O . VAL A 1 96 ? 51.932 -9.686 -20.159 1.00 60.22 96 VAL A O 1
ATOM 751 N N . VAL A 1 97 ? 50.585 -8.606 -21.584 1.00 59.06 97 VAL A N 1
ATOM 752 C CA . VAL A 1 97 ? 51.094 -9.315 -22.766 1.00 59.06 97 VAL A CA 1
ATOM 753 C C . VAL A 1 97 ? 52.382 -8.700 -23.320 1.00 59.06 97 VAL A C 1
ATOM 755 O O . VAL A 1 97 ? 53.200 -9.465 -23.818 1.00 59.06 97 VAL A O 1
ATOM 758 N N . TRP A 1 98 ? 52.630 -7.391 -23.185 1.00 60.44 98 TRP A N 1
ATOM 759 C CA . TRP A 1 98 ? 53.881 -6.753 -23.638 1.00 60.44 98 TRP A CA 1
ATOM 760 C C . TRP A 1 98 ? 54.552 -5.920 -22.529 1.00 60.44 98 TRP A C 1
ATOM 762 O O . TRP A 1 98 ? 54.287 -4.725 -22.408 1.00 60.44 98 TRP A O 1
ATOM 772 N N . PRO A 1 99 ? 55.451 -6.523 -21.733 1.00 55.22 99 PRO A N 1
ATOM 773 C CA . PRO A 1 99 ? 56.480 -5.809 -20.999 1.00 55.22 99 PRO A CA 1
ATOM 774 C C . PRO A 1 99 ? 57.766 -5.779 -21.844 1.00 55.22 99 PRO A C 1
ATOM 776 O O . PRO A 1 99 ? 58.696 -6.543 -21.587 1.00 55.22 99 PRO A O 1
ATOM 779 N N . PHE A 1 100 ? 57.785 -4.945 -22.885 1.00 60.59 100 PHE A N 1
ATOM 780 C CA . PHE A 1 100 ? 58.988 -4.447 -23.566 1.00 60.59 100 PHE A CA 1
ATOM 781 C C . PHE A 1 100 ? 58.641 -3.240 -24.442 1.00 60.59 100 PHE A C 1
ATOM 783 O O . PHE A 1 100 ? 57.548 -3.245 -25.055 1.00 60.59 100 PHE A O 1
#